Protein AF-A0A929KM04-F1 (afdb_monomer)

Sequence (103 aa):
MGWHLQYHYRLRLFSIRSTIDFVGLWEVIHNAHFNSIEFEVIKNQTGLNGFKISAKEWTERTNAVGLVIKTGRYVGNYAHSDFAFEFGSWISANFKLYFIREF

Structure (mmCIF, N/CA/C/O backbone):
data_AF-A0A929KM04-F1
#
_entry.id   AF-A0A929KM04-F1
#
loop_
_atom_site.group_PDB
_atom_site.id
_atom_site.type_symbol
_atom_site.label_atom_id
_atom_site.label_alt_id
_atom_site.label_comp_id
_atom_site.label_asym_id
_atom_site.label_entity_id
_atom_site.label_seq_id
_atom_site.pdbx_PDB_ins_code
_atom_site.Cartn_x
_atom_site.Cartn_y
_atom_site.Cartn_z
_atom_site.occupancy
_atom_site.B_iso_or_equiv
_atom_site.auth_seq_id
_atom_site.auth_comp_id
_atom_site.auth_asym_id
_atom_site.auth_atom_id
_atom_site.pdbx_PDB_model_num
ATOM 1 N N . MET A 1 1 ? 25.104 -13.076 27.071 1.00 37.72 1 MET A N 1
ATOM 2 C CA . MET A 1 1 ? 25.484 -12.080 26.047 1.00 37.72 1 MET A CA 1
ATOM 3 C C . MET A 1 1 ? 25.069 -12.630 24.689 1.00 37.72 1 MET A C 1
ATOM 5 O O . MET A 1 1 ? 25.854 -13.285 24.025 1.00 37.72 1 MET A O 1
ATOM 9 N N . GLY A 1 2 ? 23.786 -12.494 24.355 1.00 32.75 2 GLY A N 1
ATOM 10 C CA . GLY A 1 2 ? 23.195 -13.036 23.131 1.00 32.75 2 GLY A CA 1
ATOM 11 C C . GLY A 1 2 ? 22.404 -11.928 22.463 1.00 32.75 2 GLY A C 1
ATOM 12 O O . GLY A 1 2 ? 21.340 -11.547 22.941 1.00 32.75 2 GLY A O 1
ATOM 13 N N . TRP A 1 3 ? 22.990 -11.348 21.426 1.00 32.00 3 TRP A N 1
ATOM 14 C CA . TRP A 1 3 ? 22.414 -10.271 20.641 1.00 32.00 3 TRP A CA 1
ATOM 15 C C . TRP A 1 3 ? 21.189 -10.788 19.877 1.00 32.00 3 TRP A C 1
ATOM 17 O O . TRP A 1 3 ? 21.324 -11.391 18.818 1.00 32.00 3 TRP A O 1
ATOM 27 N N . HIS A 1 4 ? 19.984 -10.550 20.396 1.00 28.45 4 HIS A N 1
ATOM 28 C CA . HIS A 1 4 ? 18.754 -10.666 19.613 1.00 28.45 4 HIS A CA 1
ATOM 29 C C . HIS A 1 4 ? 18.513 -9.345 18.882 1.00 28.45 4 HIS A C 1
ATOM 31 O O . HIS A 1 4 ? 17.745 -8.494 19.325 1.00 28.45 4 HIS A O 1
ATOM 37 N N . LEU A 1 5 ? 19.179 -9.169 17.742 1.00 31.25 5 LEU A N 1
ATOM 38 C CA . LEU A 1 5 ? 18.763 -8.182 16.751 1.00 31.25 5 LEU A CA 1
ATOM 39 C C . LEU A 1 5 ? 17.483 -8.701 16.083 1.00 31.25 5 LEU A C 1
ATOM 41 O O . LEU A 1 5 ? 17.518 -9.348 15.038 1.00 31.25 5 LEU A O 1
ATOM 45 N N . GLN A 1 6 ? 16.332 -8.438 16.709 1.00 27.50 6 GLN A N 1
ATOM 46 C CA . GLN A 1 6 ? 15.066 -8.423 15.985 1.00 27.50 6 GLN A CA 1
ATOM 47 C C . GLN A 1 6 ? 15.153 -7.279 14.975 1.00 27.50 6 GLN A C 1
ATOM 49 O O . GLN A 1 6 ? 14.942 -6.114 15.311 1.00 27.50 6 GLN A O 1
ATOM 54 N N . TYR A 1 7 ? 15.483 -7.605 13.726 1.00 28.41 7 TYR A N 1
ATOM 55 C CA . TYR A 1 7 ? 15.262 -6.700 12.608 1.00 28.41 7 TYR A CA 1
ATOM 56 C C . TYR A 1 7 ? 13.751 -6.530 12.446 1.00 28.41 7 TYR A C 1
ATOM 58 O O . TYR A 1 7 ? 13.093 -7.226 11.682 1.00 28.41 7 TYR A O 1
ATOM 66 N N . HIS A 1 8 ? 13.177 -5.609 13.216 1.00 34.50 8 HIS A N 1
ATOM 67 C CA . HIS A 1 8 ? 11.850 -5.082 12.965 1.00 34.50 8 HIS A CA 1
ATOM 68 C C . HIS A 1 8 ? 11.908 -4.262 11.675 1.00 34.50 8 HIS A C 1
ATOM 70 O O . HIS A 1 8 ? 12.010 -3.036 11.703 1.00 34.50 8 HIS A O 1
ATOM 76 N N . TYR A 1 9 ? 11.786 -4.922 10.528 1.00 37.50 9 TYR A N 1
ATOM 77 C CA . TYR A 1 9 ? 11.331 -4.293 9.291 1.00 37.50 9 TYR A CA 1
ATOM 78 C C . TYR A 1 9 ? 9.847 -3.933 9.460 1.00 37.50 9 TYR A C 1
ATOM 80 O O . TYR A 1 9 ? 8.950 -4.498 8.839 1.00 37.50 9 TYR A O 1
ATOM 88 N N . ARG A 1 10 ? 9.565 -2.964 10.343 1.00 42.62 10 ARG A N 1
ATOM 89 C CA . ARG A 1 10 ? 8.352 -2.151 10.251 1.00 42.62 10 ARG A CA 1
ATOM 90 C C . ARG A 1 10 ? 8.494 -1.363 8.956 1.00 42.62 10 ARG A C 1
ATOM 92 O O . ARG A 1 10 ? 9.041 -0.262 8.958 1.00 42.62 10 ARG A O 1
ATOM 99 N N . LEU A 1 11 ? 8.079 -1.977 7.851 1.00 51.72 11 LEU A N 1
ATOM 100 C CA . LEU A 1 11 ? 8.018 -1.353 6.540 1.00 51.72 11 LEU A CA 1
ATOM 101 C C . LEU A 1 11 ? 7.257 -0.028 6.698 1.00 51.72 11 LEU A C 1
ATOM 103 O O . LEU A 1 11 ? 6.053 -0.020 6.953 1.00 51.72 11 LEU A O 1
ATOM 107 N N . ARG A 1 12 ? 7.968 1.102 6.610 1.00 59.50 12 ARG A N 1
ATOM 108 C CA . ARG A 1 12 ? 7.380 2.450 6.662 1.00 59.50 12 ARG A CA 1
ATOM 109 C C . ARG A 1 12 ? 6.731 2.805 5.317 1.00 59.50 12 ARG A C 1
ATOM 111 O O . ARG A 1 12 ? 6.940 3.900 4.810 1.00 59.50 12 ARG A O 1
ATOM 118 N N . LEU A 1 13 ? 5.966 1.879 4.733 1.00 63.81 13 LEU A N 1
ATOM 119 C CA . LEU A 1 13 ? 5.322 2.075 3.426 1.00 63.81 13 LEU A CA 1
ATOM 120 C C . LEU A 1 13 ? 4.431 3.315 3.449 1.00 63.81 13 LEU A C 1
ATOM 122 O O . LEU A 1 13 ? 4.469 4.139 2.550 1.00 63.81 13 LEU A O 1
ATOM 126 N N . PHE A 1 14 ? 3.709 3.503 4.549 1.00 65.00 14 PHE A N 1
ATOM 127 C CA . PHE A 1 14 ? 2.736 4.579 4.685 1.00 65.00 14 PHE A CA 1
ATOM 128 C C . PHE A 1 14 ? 3.295 5.870 5.295 1.00 65.00 14 PHE A C 1
ATOM 130 O O . PHE A 1 14 ? 2.536 6.752 5.679 1.00 65.00 14 PHE A O 1
ATOM 137 N N . SER A 1 15 ? 4.618 5.990 5.440 1.00 66.12 15 SER A N 1
ATOM 138 C CA . SER A 1 15 ? 5.252 7.247 5.873 1.00 66.12 15 SER A CA 1
ATOM 139 C C . SER A 1 15 ? 5.784 8.074 4.703 1.00 66.12 15 SER A C 1
ATOM 141 O O . SER A 1 15 ? 6.183 9.217 4.909 1.00 66.12 15 SER A O 1
ATOM 143 N N . ILE A 1 16 ? 5.812 7.506 3.495 1.00 76.44 16 ILE A N 1
ATOM 144 C CA . ILE A 1 16 ? 6.314 8.154 2.284 1.00 76.44 16 ILE A CA 1
ATOM 145 C C . ILE A 1 16 ? 5.118 8.481 1.391 1.00 76.44 16 ILE A C 1
ATOM 147 O O . ILE A 1 16 ? 4.319 7.605 1.062 1.00 76.44 16 ILE A O 1
ATOM 151 N N . ARG A 1 17 ? 5.003 9.749 0.985 1.00 78.19 17 ARG A N 1
ATOM 152 C CA . ARG A 1 17 ? 3.850 10.231 0.215 1.00 78.19 17 ARG A CA 1
ATOM 153 C C . ARG A 1 17 ? 3.731 9.562 -1.155 1.00 78.19 17 ARG A C 1
ATOM 155 O O . ARG A 1 17 ? 2.651 9.101 -1.494 1.00 78.19 17 ARG A O 1
ATOM 162 N N . SER A 1 18 ? 4.848 9.393 -1.868 1.00 78.50 18 SER A N 1
ATOM 163 C CA . SER A 1 18 ? 4.868 8.713 -3.172 1.00 78.50 18 SER A CA 1
ATOM 164 C C . SER A 1 18 ? 4.388 7.260 -3.099 1.00 78.50 18 SER A C 1
ATOM 166 O O . SER A 1 18 ? 3.722 6.787 -4.012 1.00 78.50 18 SER A O 1
ATOM 168 N N . THR A 1 19 ? 4.680 6.553 -2.004 1.00 80.69 19 THR A N 1
ATOM 169 C CA . THR A 1 19 ? 4.217 5.173 -1.797 1.00 80.69 19 THR A CA 1
ATOM 170 C C . THR A 1 19 ? 2.715 5.120 -1.541 1.00 80.69 19 THR A C 1
ATOM 172 O O . THR A 1 19 ? 2.033 4.281 -2.120 1.00 80.69 19 THR A O 1
ATOM 175 N N . ILE A 1 20 ? 2.193 6.023 -0.705 1.00 85.00 20 ILE A N 1
ATOM 176 C CA . ILE A 1 20 ? 0.750 6.169 -0.462 1.00 85.00 20 ILE A CA 1
ATOM 177 C C . ILE A 1 20 ? 0.007 6.495 -1.760 1.00 85.00 20 ILE A C 1
ATOM 179 O O . ILE A 1 20 ? -1.035 5.900 -2.021 1.00 85.00 20 ILE A O 1
ATOM 183 N N . ASP A 1 21 ? 0.551 7.399 -2.577 1.00 85.25 21 ASP A N 1
ATOM 184 C CA . ASP A 1 21 ? -0.050 7.787 -3.853 1.00 85.25 21 ASP A CA 1
ATOM 185 C C . ASP A 1 21 ? -0.139 6.606 -4.822 1.00 85.25 21 ASP A C 1
ATOM 187 O O . ASP A 1 21 ? -1.201 6.358 -5.390 1.00 85.25 21 ASP A O 1
ATOM 191 N N . PHE A 1 22 ? 0.948 5.847 -4.975 1.00 84.62 22 PHE A N 1
ATOM 192 C CA . PHE A 1 22 ? 0.976 4.687 -5.861 1.00 84.62 22 PHE A CA 1
ATOM 193 C C . PHE A 1 22 ? 0.025 3.576 -5.400 1.00 84.62 22 PHE A C 1
ATOM 195 O O . PHE A 1 22 ? -0.785 3.086 -6.187 1.00 84.62 22 PHE A O 1
ATOM 202 N N . VAL A 1 23 ? 0.085 3.206 -4.115 1.00 84.69 23 VAL A N 1
ATOM 203 C CA . VAL A 1 23 ? -0.784 2.165 -3.549 1.00 84.69 23 VAL A CA 1
ATOM 204 C C . VAL A 1 23 ? -2.250 2.582 -3.659 1.00 84.69 23 VAL A C 1
ATOM 206 O O . VAL A 1 23 ? -3.072 1.788 -4.100 1.00 84.69 23 VAL A O 1
ATOM 209 N N . GLY A 1 24 ? -2.578 3.832 -3.326 1.00 87.75 24 GLY A N 1
ATOM 210 C CA . GLY A 1 24 ? -3.940 4.348 -3.445 1.00 87.75 24 GLY A CA 1
ATOM 211 C C . GLY A 1 24 ? -4.456 4.358 -4.883 1.00 87.75 24 GLY A C 1
ATOM 212 O O . GLY A 1 24 ? -5.589 3.952 -5.119 1.00 87.75 24 GLY A O 1
ATOM 213 N N . LEU A 1 25 ? -3.628 4.749 -5.856 1.00 88.56 25 LEU A N 1
ATOM 214 C CA . LEU A 1 25 ? -4.004 4.715 -7.27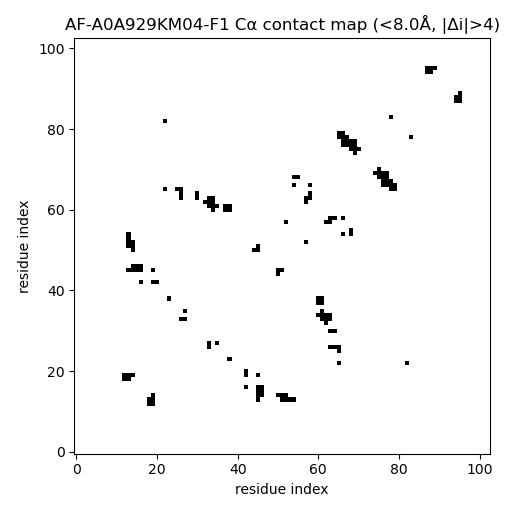2 1.00 88.56 25 LEU A CA 1
ATOM 215 C C . LEU A 1 25 ? -4.296 3.285 -7.743 1.00 88.56 25 LEU A C 1
ATOM 217 O O . LEU A 1 25 ? -5.297 3.048 -8.416 1.00 88.56 25 LEU A O 1
ATOM 221 N N . TRP A 1 26 ? -3.440 2.331 -7.375 1.00 88.25 26 TRP A N 1
ATOM 222 C CA . TRP A 1 26 ? -3.646 0.930 -7.727 1.00 88.25 26 TRP A CA 1
ATOM 223 C C . TRP A 1 26 ? -4.965 0.401 -7.156 1.00 88.25 26 TRP A C 1
ATOM 225 O O . TRP A 1 26 ? -5.714 -0.251 -7.879 1.00 88.25 26 TRP A O 1
ATOM 235 N N . GLU A 1 27 ? -5.289 0.731 -5.903 1.00 89.25 27 GLU A N 1
ATOM 236 C CA . GLU A 1 27 ? -6.560 0.347 -5.279 1.00 89.25 27 GLU A CA 1
ATOM 237 C C . GLU A 1 27 ? -7.759 0.979 -5.990 1.00 89.25 27 GLU A C 1
ATOM 239 O O . GLU A 1 27 ? -8.719 0.282 -6.291 1.00 89.25 27 GLU A O 1
ATOM 244 N N . VAL A 1 28 ? -7.701 2.265 -6.347 1.00 89.25 28 VAL A 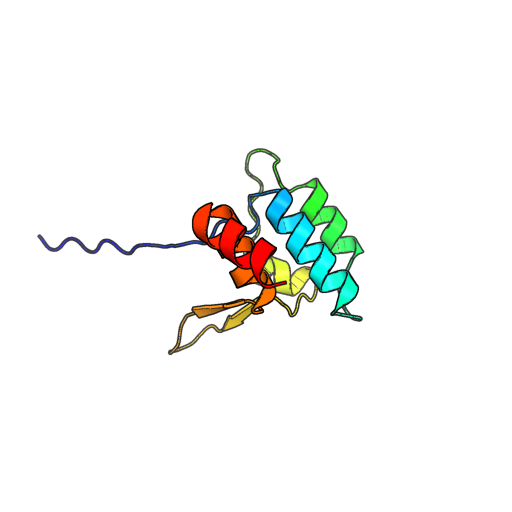N 1
ATOM 245 C CA . VAL A 1 28 ? -8.783 2.924 -7.104 1.00 89.25 28 VAL A CA 1
ATOM 246 C C . VAL A 1 28 ? -9.061 2.213 -8.434 1.00 89.25 28 VAL A C 1
ATOM 248 O O . VAL A 1 28 ? -10.212 2.124 -8.856 1.00 89.25 28 VAL A O 1
ATOM 251 N N . ILE A 1 29 ? -8.023 1.690 -9.092 1.00 89.12 29 ILE A N 1
ATOM 252 C CA . ILE A 1 29 ? -8.151 1.005 -10.384 1.00 89.12 29 ILE A CA 1
ATOM 253 C C . ILE A 1 29 ? -8.670 -0.433 -10.218 1.00 89.12 29 ILE A C 1
ATOM 255 O O . ILE A 1 29 ? -9.468 -0.891 -11.034 1.00 89.12 29 ILE A O 1
ATOM 259 N N . HIS A 1 30 ? -8.229 -1.152 -9.181 1.00 85.31 30 HIS A N 1
ATOM 260 C CA . HIS A 1 30 ? -8.435 -2.604 -9.065 1.00 85.31 30 HIS A CA 1
ATOM 261 C C . HIS A 1 30 ? 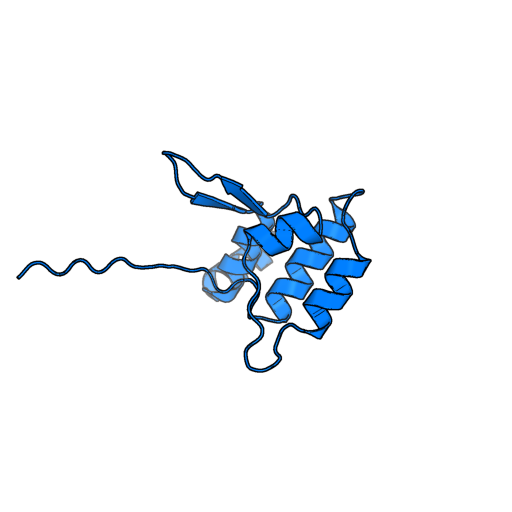-9.451 -3.021 -7.990 1.00 85.31 30 HIS A C 1
ATOM 263 O O . HIS A 1 30 ? -9.836 -4.188 -7.932 1.00 85.31 30 HIS A O 1
ATOM 269 N N . ASN A 1 31 ? -9.907 -2.096 -7.146 1.00 89.56 31 ASN A N 1
ATOM 270 C CA . ASN A 1 31 ? -10.776 -2.372 -6.008 1.00 89.56 31 ASN A CA 1
ATOM 271 C C . ASN A 1 31 ? -12.007 -1.453 -6.011 1.00 89.56 31 ASN A C 1
ATOM 273 O O . ASN A 1 31 ? -11.996 -0.338 -5.496 1.00 89.56 31 ASN A O 1
ATOM 277 N N . ALA A 1 32 ? -13.120 -1.968 -6.539 1.00 90.31 32 ALA A N 1
ATOM 278 C CA . ALA A 1 32 ? -14.392 -1.243 -6.616 1.00 90.31 32 ALA A CA 1
ATOM 279 C C . ALA A 1 32 ? -14.987 -0.864 -5.244 1.00 90.31 32 ALA A C 1
ATOM 281 O O . ALA A 1 32 ? -15.858 0.001 -5.170 1.00 90.31 32 ALA A O 1
ATOM 282 N N . HIS A 1 33 ? -14.539 -1.503 -4.159 1.00 92.62 33 HIS A N 1
ATOM 283 C CA . HIS A 1 33 ? -14.992 -1.225 -2.795 1.00 92.62 33 HIS A CA 1
ATOM 284 C C . HIS A 1 33 ? -14.007 -0.351 -2.007 1.00 92.62 33 HIS A C 1
ATOM 286 O O . HIS A 1 33 ? -14.145 -0.228 -0.787 1.00 92.62 33 HIS A O 1
ATOM 292 N N . PHE A 1 34 ? -13.014 0.239 -2.676 1.00 93.88 34 PHE A N 1
ATOM 293 C CA . PHE A 1 34 ? -12.023 1.096 -2.045 1.00 93.88 34 PHE A CA 1
ATOM 294 C C . PHE A 1 34 ? -12.638 2.411 -1.555 1.00 93.88 34 PHE A C 1
ATOM 296 O O . PHE A 1 34 ? -13.286 3.153 -2.302 1.00 93.88 34 PHE A O 1
ATOM 303 N N . ASN A 1 35 ? -12.396 2.743 -0.289 1.00 93.62 35 ASN A N 1
ATOM 304 C CA . ASN A 1 35 ? -12.857 3.989 0.305 1.00 93.62 35 ASN A CA 1
ATOM 305 C C . ASN A 1 35 ? -11.907 5.140 -0.057 1.00 93.62 35 ASN A C 1
ATOM 307 O O . ASN A 1 35 ? -10.990 5.499 0.686 1.00 93.62 35 ASN A O 1
ATOM 311 N N . SER A 1 36 ? -12.178 5.737 -1.218 1.00 90.69 36 SER A N 1
ATOM 312 C CA . SER A 1 36 ? -11.399 6.846 -1.783 1.00 90.69 36 SER A CA 1
ATOM 313 C C . SER A 1 36 ? -11.433 8.114 -0.916 1.00 90.69 36 SER A C 1
ATOM 315 O O . SER A 1 36 ? -10.501 8.912 -0.952 1.00 90.69 36 SER A O 1
ATOM 317 N N . ILE A 1 37 ? -12.481 8.299 -0.105 1.00 93.50 37 ILE A N 1
ATOM 318 C CA . ILE A 1 37 ? -12.611 9.461 0.786 1.00 93.50 37 ILE A CA 1
ATOM 319 C C . ILE A 1 37 ? -11.615 9.343 1.944 1.00 93.50 37 ILE A C 1
ATOM 321 O O . ILE A 1 37 ? -10.836 10.262 2.189 1.00 93.50 37 ILE A O 1
ATOM 325 N N . GLU A 1 38 ? -11.596 8.196 2.629 1.00 92.94 38 GLU A N 1
ATOM 326 C CA . GLU A 1 38 ? -10.625 7.934 3.701 1.00 92.94 38 GLU A CA 1
ATOM 327 C C . GLU A 1 38 ? -9.187 7.931 3.176 1.00 92.94 38 GLU A C 1
ATOM 329 O O . GLU A 1 38 ? -8.277 8.421 3.850 1.00 92.94 38 GLU A O 1
ATOM 334 N N . PHE A 1 39 ? -8.979 7.441 1.952 1.00 92.38 39 PHE A N 1
ATOM 335 C CA . PHE A 1 39 ? -7.691 7.535 1.277 1.00 92.38 39 PHE A CA 1
ATOM 336 C C . PHE A 1 39 ? -7.198 8.983 1.157 1.00 92.38 39 PHE A C 1
ATOM 338 O O . PHE A 1 39 ? -6.076 9.267 1.575 1.00 92.38 39 PHE A O 1
ATOM 345 N N . GLU A 1 40 ? -8.020 9.906 0.650 1.00 90.81 40 GLU A N 1
ATOM 346 C CA . GLU A 1 40 ? -7.643 11.321 0.520 1.00 90.81 40 GLU A CA 1
ATOM 347 C C . GLU A 1 40 ? -7.315 11.958 1.880 1.00 90.81 40 GLU A C 1
ATOM 349 O O . GLU A 1 40 ? -6.352 12.720 2.009 1.00 90.81 40 GLU A O 1
ATOM 354 N N . VAL A 1 41 ? -8.048 11.595 2.938 1.00 92.00 41 VAL A N 1
ATOM 355 C CA . VAL A 1 41 ? -7.743 12.040 4.309 1.00 92.00 41 VAL A CA 1
ATOM 356 C C . VAL A 1 41 ? -6.355 11.561 4.745 1.00 92.00 41 VAL A C 1
ATOM 358 O O . VAL A 1 41 ? -5.538 12.362 5.205 1.00 92.00 41 VAL A O 1
ATOM 361 N N . ILE A 1 42 ? -6.053 10.272 4.568 1.00 89.81 42 ILE A N 1
ATOM 362 C CA . ILE A 1 42 ? -4.755 9.686 4.935 1.00 89.81 42 ILE A CA 1
ATOM 363 C C . ILE A 1 42 ? -3.626 10.286 4.085 1.00 89.81 42 ILE A C 1
ATOM 365 O O . ILE A 1 42 ? -2.558 10.620 4.605 1.00 89.81 42 ILE A O 1
ATOM 369 N N . LYS A 1 43 ? -3.851 10.477 2.785 1.00 89.00 43 LYS A N 1
ATOM 370 C CA . LYS A 1 43 ? -2.899 11.083 1.846 1.00 89.00 43 LYS A CA 1
ATOM 371 C C . LYS A 1 43 ? -2.547 12.523 2.208 1.00 89.00 43 LYS A C 1
ATOM 373 O O . LYS A 1 43 ? -1.386 12.921 2.083 1.00 89.00 43 LYS A O 1
ATOM 378 N N . ASN A 1 44 ? -3.521 13.297 2.677 1.00 89.81 44 ASN A N 1
ATOM 379 C CA . ASN A 1 44 ? -3.304 14.672 3.126 1.00 89.81 44 ASN A CA 1
ATOM 380 C C . ASN A 1 44 ? -2.550 14.752 4.460 1.00 89.81 44 ASN A C 1
ATOM 382 O O . ASN A 1 44 ? -1.840 15.724 4.704 1.00 89.81 44 ASN A O 1
ATOM 386 N N . GLN A 1 45 ? -2.654 13.722 5.300 1.00 86.94 45 GLN A N 1
ATOM 387 C CA . GLN A 1 45 ? -1.906 13.626 6.557 1.00 86.94 45 GLN A CA 1
ATOM 388 C C . GLN A 1 45 ? -0.498 13.034 6.368 1.00 86.94 45 GLN A C 1
ATOM 390 O O . GLN A 1 45 ? 0.417 13.313 7.146 1.00 86.94 45 GLN A O 1
ATOM 395 N N . THR A 1 46 ? -0.298 12.236 5.317 1.00 84.06 46 THR A N 1
ATOM 396 C CA . THR A 1 46 ? 0.984 11.598 5.005 1.00 84.06 46 THR A CA 1
ATOM 397 C C . THR A 1 46 ? 2.053 12.632 4.657 1.00 84.06 46 THR A C 1
ATOM 399 O O . THR A 1 46 ? 1.865 13.486 3.795 1.00 84.06 46 THR A O 1
ATOM 402 N N . G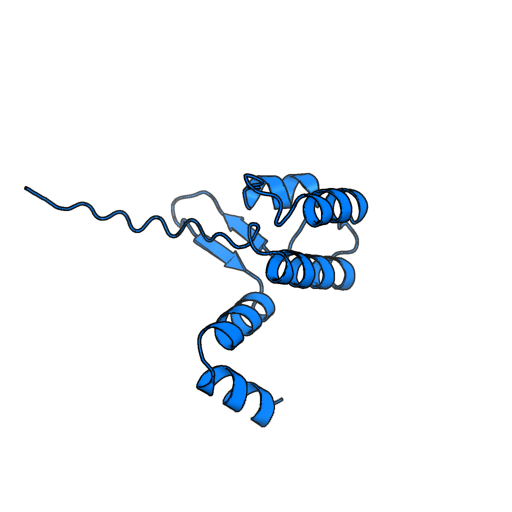LY A 1 47 ? 3.220 12.517 5.297 1.00 75.06 47 GLY A N 1
ATOM 403 C CA . GLY A 1 47 ? 4.343 13.442 5.114 1.00 75.06 47 GLY A CA 1
ATOM 404 C C . GLY A 1 47 ? 4.351 14.610 6.103 1.00 75.06 47 GLY A C 1
ATOM 405 O O . GLY A 1 47 ? 5.361 15.303 6.198 1.00 75.06 47 GLY A O 1
ATOM 406 N N . LEU A 1 48 ? 3.286 14.791 6.894 1.00 79.75 48 LEU A N 1
ATOM 407 C CA . LEU A 1 48 ? 3.328 15.664 8.064 1.00 79.75 48 LEU A CA 1
ATOM 408 C C . LEU A 1 48 ? 4.197 15.031 9.158 1.00 79.75 48 LEU A C 1
ATOM 410 O O . LEU A 1 48 ? 4.147 13.820 9.402 1.00 79.75 48 LEU A O 1
ATOM 414 N N . ASN A 1 49 ? 4.991 15.859 9.839 1.00 73.19 49 ASN A N 1
ATOM 415 C CA . ASN A 1 49 ? 5.857 15.412 10.927 1.00 73.19 49 ASN A CA 1
ATOM 416 C C . ASN A 1 49 ? 5.038 14.686 12.002 1.00 73.19 49 ASN A C 1
ATOM 418 O O . ASN A 1 49 ? 4.196 15.279 12.668 1.00 73.19 49 ASN A O 1
ATOM 422 N N . GLY A 1 50 ? 5.312 13.393 12.179 1.00 73.50 50 GLY A N 1
ATOM 423 C CA . GLY A 1 50 ? 4.686 12.568 13.212 1.00 73.50 50 GLY A CA 1
ATOM 424 C C . GLY A 1 50 ? 3.496 11.727 12.751 1.00 73.50 50 GLY A C 1
ATOM 425 O O . GLY A 1 50 ? 3.111 10.825 13.495 1.00 73.50 50 GLY A O 1
ATOM 426 N N . PHE A 1 51 ? 2.968 11.925 11.537 1.00 81.19 51 PHE A N 1
ATOM 427 C CA . PHE A 1 51 ? 1.910 11.055 11.028 1.00 81.19 51 PHE A CA 1
ATOM 428 C C . PHE A 1 51 ? 2.443 9.642 10.763 1.00 81.19 51 PHE A C 1
ATOM 430 O O . PHE A 1 51 ? 3.434 9.441 10.054 1.00 81.19 51 PHE A O 1
ATOM 437 N N . LYS A 1 52 ? 1.789 8.647 11.364 1.00 80.06 52 LYS A N 1
ATOM 438 C CA . LYS A 1 52 ? 2.093 7.226 11.192 1.00 80.06 52 LYS A CA 1
ATOM 439 C C . LYS A 1 52 ? 0.781 6.462 11.187 1.00 80.06 52 LYS A C 1
ATOM 441 O O . LYS A 1 52 ? 0.083 6.465 12.193 1.00 80.06 52 LYS A O 1
ATOM 446 N N . ILE A 1 53 ? 0.507 5.766 10.093 1.00 85.00 53 ILE A N 1
ATOM 447 C CA . ILE A 1 53 ? -0.591 4.809 9.993 1.00 85.00 53 ILE A CA 1
ATOM 448 C C . ILE A 1 53 ? -0.011 3.404 9.841 1.00 85.00 53 ILE A C 1
ATOM 450 O O . ILE A 1 53 ? 1.007 3.197 9.171 1.00 85.00 53 ILE A O 1
ATOM 454 N N . SER A 1 54 ? -0.614 2.434 10.525 1.00 83.19 54 SER A N 1
ATOM 455 C CA . SER A 1 54 ? -0.225 1.033 10.369 1.00 83.19 54 SER A CA 1
ATOM 456 C C . SER A 1 54 ? -0.872 0.430 9.124 1.00 83.19 54 SER A C 1
ATOM 458 O O . SER A 1 54 ? -1.942 0.850 8.703 1.00 83.19 54 SER A O 1
ATOM 460 N N . ALA A 1 55 ? -0.258 -0.607 8.560 1.00 80.31 55 ALA A N 1
ATOM 461 C CA . ALA A 1 55 ? -0.822 -1.310 7.412 1.00 80.31 55 ALA A CA 1
ATOM 462 C C . ALA A 1 55 ? -2.225 -1.881 7.704 1.00 80.31 55 ALA A C 1
ATOM 464 O O . ALA A 1 55 ? -3.105 -1.876 6.844 1.00 80.31 55 ALA A O 1
ATOM 465 N N . LYS A 1 56 ? -2.443 -2.339 8.942 1.00 82.12 56 LYS A N 1
ATOM 466 C CA . LYS A 1 56 ? -3.732 -2.861 9.398 1.00 82.12 56 LYS A CA 1
ATOM 467 C C . LYS A 1 56 ? -4.789 -1.758 9.398 1.00 82.12 56 LYS A C 1
ATOM 469 O O . LYS A 1 56 ? -5.834 -1.918 8.787 1.00 82.12 56 LYS A O 1
ATOM 474 N N . GLU A 1 57 ? -4.461 -0.624 10.006 1.00 85.75 57 GLU A N 1
ATOM 475 C CA . GLU A 1 57 ? -5.341 0.545 10.066 1.00 85.75 57 GLU A CA 1
ATOM 476 C C . GLU A 1 57 ? -5.630 1.129 8.674 1.00 85.75 57 GLU A C 1
ATOM 478 O O . GLU A 1 57 ? -6.761 1.509 8.392 1.00 85.75 57 GLU A O 1
ATOM 483 N N . TRP A 1 58 ? -4.642 1.140 7.772 1.00 87.25 58 TRP A N 1
ATOM 484 C CA . TRP A 1 58 ? -4.847 1.486 6.362 1.00 87.25 58 TRP A CA 1
ATOM 485 C C . TRP A 1 58 ? -5.901 0.586 5.715 1.00 87.25 58 TRP A C 1
ATOM 487 O O . TRP A 1 58 ? -6.849 1.084 5.113 1.00 87.25 58 TRP A O 1
ATOM 497 N N . THR A 1 59 ? -5.749 -0.730 5.870 1.00 86.62 59 THR A N 1
ATOM 498 C CA . THR A 1 59 ? -6.653 -1.732 5.288 1.00 86.62 59 THR A CA 1
ATOM 499 C C . THR A 1 59 ? -8.065 -1.576 5.849 1.00 86.62 59 THR A C 1
ATOM 501 O O . THR A 1 59 ? -9.026 -1.549 5.091 1.00 86.62 59 THR A O 1
ATOM 504 N N . GLU A 1 60 ? -8.194 -1.395 7.164 1.00 88.69 60 GLU A N 1
ATOM 505 C CA . GLU A 1 60 ? -9.485 -1.235 7.845 1.00 88.69 60 GLU A CA 1
ATOM 506 C C . GLU A 1 60 ? -10.210 0.059 7.445 1.00 88.69 60 GLU A C 1
ATOM 508 O O . GLU A 1 60 ? -11.426 0.045 7.274 1.00 88.69 60 GLU A O 1
ATOM 513 N N . ARG A 1 61 ? -9.486 1.172 7.266 1.00 91.25 61 ARG A N 1
ATOM 514 C CA . ARG A 1 61 ? -10.086 2.471 6.906 1.00 91.25 61 ARG A CA 1
ATOM 515 C C . ARG A 1 61 ? -10.403 2.597 5.420 1.00 91.25 61 ARG A C 1
ATOM 517 O O . ARG A 1 61 ? -11.422 3.178 5.055 1.00 91.25 61 ARG A O 1
ATOM 524 N N . THR A 1 62 ? -9.522 2.080 4.567 1.00 91.19 62 THR A N 1
ATOM 525 C CA . THR A 1 62 ? -9.626 2.255 3.110 1.00 91.19 62 THR A CA 1
ATOM 526 C C . THR A 1 62 ? -10.258 1.064 2.395 1.00 91.19 62 THR A C 1
ATOM 528 O O . THR A 1 62 ? -10.588 1.171 1.219 1.00 91.19 62 THR A O 1
ATOM 531 N N . ASN A 1 63 ? -10.459 -0.062 3.088 1.00 90.00 63 ASN A N 1
ATOM 532 C CA . ASN A 1 63 ? -10.874 -1.336 2.497 1.00 90.00 63 ASN A CA 1
ATOM 533 C C . ASN A 1 63 ? -9.926 -1.812 1.377 1.00 90.00 63 ASN A C 1
ATOM 535 O O . ASN A 1 63 ? -10.354 -2.414 0.394 1.00 90.00 63 ASN A O 1
ATOM 539 N N . ALA A 1 64 ? -8.635 -1.493 1.508 1.00 86.81 64 ALA A N 1
ATOM 540 C CA . ALA A 1 64 ? -7.596 -1.889 0.565 1.00 86.81 64 ALA A CA 1
ATOM 541 C C . ALA A 1 64 ? -7.451 -3.418 0.477 1.00 86.81 64 ALA A C 1
ATOM 543 O O . ALA A 1 64 ? -7.547 -4.114 1.487 1.00 86.81 64 ALA A O 1
ATOM 544 N N . VAL A 1 65 ? -7.168 -3.940 -0.717 1.00 84.38 65 VAL A N 1
ATOM 545 C CA . VAL A 1 65 ? -7.000 -5.388 -0.965 1.00 84.38 65 VAL A CA 1
ATOM 546 C C . VAL A 1 65 ? -5.621 -5.757 -1.512 1.00 84.38 65 VAL A C 1
ATOM 548 O O . VAL A 1 65 ? -5.203 -6.908 -1.407 1.00 84.38 65 VAL A O 1
ATOM 551 N N . GLY A 1 66 ? -4.880 -4.794 -2.056 1.00 74.25 66 GLY A N 1
ATOM 552 C CA . GLY A 1 66 ? -3.537 -4.963 -2.612 1.00 74.25 66 GLY A CA 1
ATOM 553 C C . GLY A 1 66 ? -2.454 -5.187 -1.555 1.00 74.25 66 GLY A C 1
ATOM 554 O O . GLY A 1 66 ? -1.365 -5.675 -1.872 1.00 74.25 66 GLY A O 1
ATOM 555 N N . LEU A 1 67 ? -2.745 -4.872 -0.288 1.00 73.31 67 LEU A N 1
ATOM 556 C CA . LEU A 1 67 ? -1.900 -5.180 0.865 1.00 73.31 67 LEU A CA 1
ATOM 557 C C . LEU A 1 67 ? -2.621 -6.154 1.799 1.00 73.31 67 LEU A C 1
ATOM 559 O O . LEU A 1 67 ? -3.432 -5.764 2.633 1.00 73.31 67 LEU A O 1
ATOM 563 N N . VAL A 1 68 ? -2.280 -7.439 1.694 1.00 64.38 68 VAL A N 1
ATOM 564 C CA . VAL A 1 68 ? -2.834 -8.488 2.551 1.00 64.38 68 VAL A CA 1
ATOM 565 C C . VAL A 1 68 ? -1.910 -8.709 3.745 1.00 64.38 68 VAL A C 1
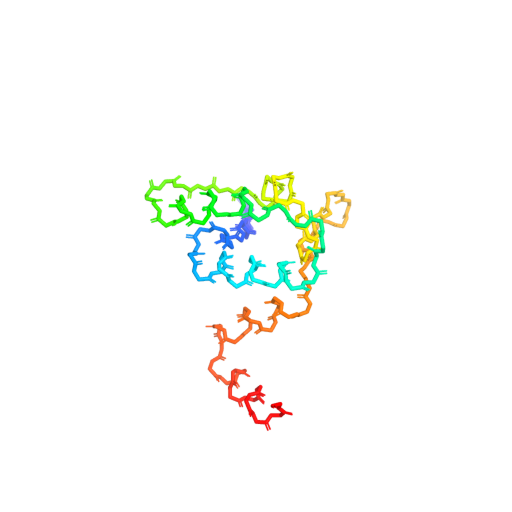ATOM 567 O O . VAL A 1 68 ? -0.794 -9.223 3.627 1.00 64.38 68 VAL A O 1
ATOM 570 N N . ILE A 1 69 ? -2.397 -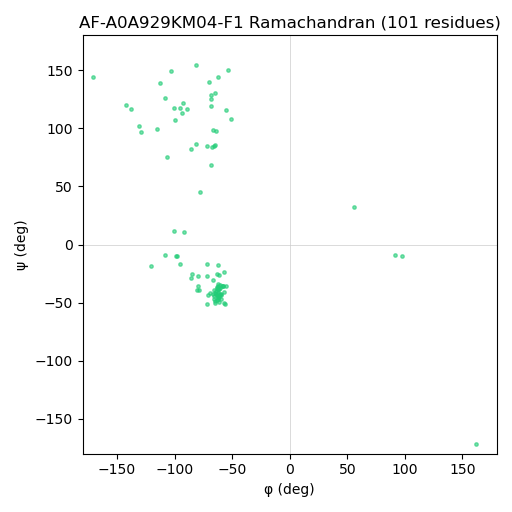8.362 4.933 1.00 61.53 69 ILE A N 1
ATOM 571 C CA . ILE A 1 69 ? -1.675 -8.578 6.190 1.00 61.53 69 ILE A CA 1
ATOM 572 C C . ILE A 1 69 ? -2.236 -9.832 6.840 1.00 61.53 69 ILE A C 1
ATOM 574 O O . ILE A 1 69 ? -3.343 -9.822 7.376 1.00 61.53 69 ILE A O 1
ATOM 578 N N . LYS A 1 70 ? -1.470 -10.926 6.811 1.00 56.06 70 LYS A N 1
ATOM 579 C CA . LYS A 1 70 ? -1.830 -12.145 7.543 1.00 56.06 70 LYS A CA 1
ATOM 580 C C . LYS A 1 70 ? -1.131 -12.160 8.896 1.00 56.06 70 LYS A C 1
ATOM 582 O O . LYS A 1 70 ? 0.094 -12.220 8.985 1.00 56.06 70 LYS A O 1
ATOM 587 N N . THR A 1 71 ? -1.921 -12.150 9.963 1.00 48.84 71 THR A N 1
ATOM 588 C CA . THR A 1 71 ? -1.464 -12.414 11.330 1.00 48.84 71 THR A CA 1
ATOM 589 C C . THR A 1 71 ? -1.636 -13.907 11.644 1.00 48.84 71 THR A C 1
ATOM 591 O O . THR A 1 71 ? -2.732 -14.448 11.535 1.00 48.84 71 THR A O 1
ATOM 594 N N . GLY A 1 72 ? -0.554 -14.613 11.995 1.00 53.69 72 GLY A N 1
ATOM 595 C CA . GLY A 1 72 ? -0.582 -16.059 12.275 1.00 53.69 72 GLY A CA 1
ATOM 596 C C . GLY A 1 72 ? 0.802 -16.715 12.222 1.00 53.69 72 GLY A C 1
ATOM 597 O O . GLY A 1 72 ? 1.802 -16.022 12.100 1.00 53.69 72 GLY A O 1
ATOM 598 N N . ARG A 1 73 ? 0.883 -18.053 12.295 1.00 47.34 73 ARG A N 1
ATOM 599 C CA . ARG A 1 73 ? 2.156 -18.822 12.334 1.00 47.34 73 ARG A CA 1
ATOM 600 C C . ARG A 1 73 ? 3.090 -18.574 11.133 1.00 47.34 73 ARG A C 1
ATOM 602 O O . ARG A 1 73 ? 4.294 -18.753 11.265 1.00 47.34 73 ARG A O 1
ATOM 609 N N . TYR A 1 74 ? 2.535 -18.130 10.005 1.00 53.25 74 TYR A N 1
ATOM 610 C CA . TYR A 1 74 ? 3.257 -17.631 8.833 1.00 53.25 74 TYR A CA 1
ATOM 611 C C . TYR A 1 74 ? 3.107 -16.105 8.774 1.00 53.25 74 TYR A C 1
ATOM 613 O O . TYR A 1 74 ? 2.285 -15.577 8.025 1.00 53.25 74 TYR A O 1
ATOM 621 N N . VAL A 1 75 ? 3.845 -15.408 9.643 1.00 48.41 75 VAL A N 1
ATOM 622 C CA . VAL A 1 75 ? 3.833 -13.941 9.744 1.00 48.41 75 VAL A CA 1
ATOM 623 C C . VAL A 1 75 ? 4.468 -13.349 8.486 1.00 48.41 75 VAL A C 1
ATOM 625 O O . VAL A 1 75 ? 5.643 -13.587 8.220 1.00 48.41 75 VAL A O 1
ATOM 628 N N . GLY A 1 76 ? 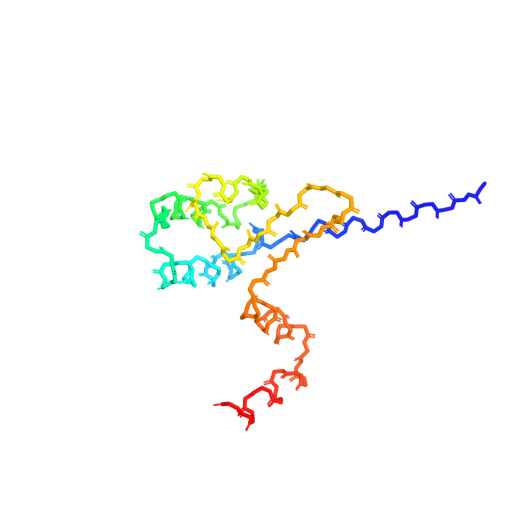3.710 -12.563 7.725 1.00 53.16 76 GLY A N 1
ATOM 629 C CA . GLY A 1 76 ? 4.215 -11.876 6.540 1.00 53.16 76 GLY A CA 1
ATOM 630 C C . GLY A 1 76 ? 3.204 -10.876 5.987 1.00 53.16 76 GLY A C 1
ATOM 631 O O . GLY A 1 76 ? 1.996 -11.115 6.030 1.00 53.16 76 GLY A O 1
ATOM 632 N N . ASN A 1 77 ? 3.708 -9.754 5.474 1.00 55.50 77 ASN A N 1
ATOM 633 C CA . ASN A 1 77 ? 2.915 -8.823 4.677 1.00 55.50 77 ASN A CA 1
ATOM 634 C C . ASN A 1 77 ? 3.028 -9.273 3.221 1.00 55.50 77 ASN A C 1
ATOM 636 O O . ASN A 1 77 ? 4.130 -9.275 2.673 1.00 55.50 77 ASN A O 1
ATOM 640 N N . TYR A 1 78 ? 1.913 -9.667 2.617 1.00 58.59 78 TYR A N 1
ATOM 641 C CA . TYR A 1 78 ? 1.868 -10.059 1.215 1.00 58.59 78 TYR A CA 1
ATOM 642 C C . TYR A 1 78 ? 1.310 -8.883 0.424 1.00 58.59 78 TYR A C 1
ATOM 644 O O . TYR A 1 78 ? 0.190 -8.435 0.661 1.00 58.59 78 TYR A O 1
ATOM 652 N N . ALA A 1 79 ? 2.129 -8.353 -0.473 1.00 63.72 79 ALA A N 1
ATOM 653 C CA . ALA A 1 79 ? 1.743 -7.294 -1.387 1.00 63.72 79 ALA A CA 1
ATOM 654 C C . ALA A 1 79 ? 1.494 -7.895 -2.774 1.00 63.72 79 ALA A C 1
ATOM 656 O O . ALA A 1 79 ? 2.133 -8.890 -3.131 1.00 63.72 79 ALA A O 1
ATOM 657 N N . HIS A 1 80 ? 0.587 -7.296 -3.546 1.00 66.94 80 HIS A N 1
ATOM 658 C CA . HIS A 1 80 ? 0.432 -7.631 -4.961 1.00 66.94 80 HIS A CA 1
ATOM 659 C C . HIS A 1 80 ? 1.779 -7.504 -5.699 1.00 66.94 80 HIS A C 1
ATOM 661 O O . HIS A 1 80 ? 2.628 -6.692 -5.315 1.00 66.94 80 HIS A O 1
ATOM 667 N N . SER A 1 81 ? 1.996 -8.296 -6.754 1.00 63.56 81 SER A N 1
ATOM 668 C CA . SER A 1 81 ? 3.270 -8.321 -7.491 1.00 63.56 81 SER A CA 1
ATOM 669 C C . SER A 1 81 ? 3.687 -6.938 -7.991 1.00 63.56 81 SER A C 1
ATOM 671 O O . SER A 1 81 ? 4.865 -6.602 -7.920 1.00 63.56 81 SER A O 1
ATOM 673 N N . ASP A 1 82 ? 2.731 -6.105 -8.398 1.00 63.41 82 ASP A N 1
ATOM 674 C CA . ASP A 1 82 ? 2.986 -4.746 -8.899 1.00 63.41 82 ASP A CA 1
ATOM 675 C C . ASP A 1 82 ? 3.624 -3.848 -7.835 1.00 63.41 82 ASP A C 1
ATOM 677 O O . ASP A 1 82 ? 4.488 -3.026 -8.131 1.00 63.41 82 ASP A O 1
ATOM 681 N N . PHE A 1 83 ? 3.264 -4.052 -6.566 1.00 70.62 83 PHE A N 1
ATOM 682 C CA . PHE A 1 83 ? 3.880 -3.340 -5.453 1.00 70.62 83 PHE A CA 1
ATOM 683 C C . PHE A 1 83 ? 5.327 -3.793 -5.268 1.00 70.62 83 PHE A C 1
ATOM 685 O O . PHE A 1 83 ? 6.213 -2.959 -5.100 1.00 70.62 83 PHE A O 1
ATOM 692 N N . ALA A 1 84 ? 5.602 -5.096 -5.370 1.00 68.12 84 ALA A N 1
ATOM 693 C CA . ALA A 1 84 ? 6.970 -5.611 -5.320 1.00 68.12 84 ALA A CA 1
ATOM 694 C C . ALA A 1 84 ? 7.835 -5.095 -6.487 1.00 68.12 84 ALA A C 1
ATOM 696 O O . ALA A 1 84 ? 9.009 -4.789 -6.270 1.00 68.12 84 ALA A O 1
ATOM 697 N N . PHE A 1 85 ? 7.264 -4.941 -7.687 1.00 63.50 85 PHE A N 1
ATOM 698 C CA . PHE A 1 85 ? 7.945 -4.336 -8.836 1.00 63.50 85 PHE A CA 1
ATOM 699 C C . PHE A 1 85 ? 8.262 -2.857 -8.609 1.00 63.50 85 PHE A C 1
ATOM 701 O O . PHE A 1 85 ? 9.411 -2.452 -8.801 1.00 63.50 85 PHE A O 1
ATOM 708 N N . GLU A 1 86 ? 7.299 -2.070 -8.126 1.00 68.12 86 GLU A N 1
ATOM 709 C CA . GLU A 1 86 ? 7.521 -0.656 -7.811 1.00 68.12 86 GLU A CA 1
ATOM 710 C C . GLU A 1 86 ? 8.618 -0.498 -6.745 1.00 68.12 86 GLU A C 1
ATOM 712 O O . GLU A 1 86 ? 9.581 0.247 -6.947 1.00 68.12 86 GLU A O 1
ATOM 717 N N . PHE A 1 87 ? 8.564 -1.283 -5.660 1.00 69.44 87 PHE A N 1
ATOM 718 C CA . PHE A 1 87 ? 9.595 -1.267 -4.615 1.00 69.44 87 PHE A CA 1
ATOM 719 C C . PHE A 1 87 ? 10.966 -1.738 -5.118 1.00 69.44 87 PHE A C 1
ATOM 721 O O . PHE A 1 87 ? 11.987 -1.147 -4.761 1.00 69.44 87 PHE A O 1
ATOM 728 N N . GLY A 1 88 ? 11.011 -2.767 -5.966 1.00 65.19 88 GLY A N 1
ATOM 729 C CA . GLY A 1 88 ? 12.248 -3.241 -6.590 1.00 65.19 88 GLY A CA 1
ATOM 730 C C . GLY A 1 88 ? 12.894 -2.181 -7.484 1.00 65.19 88 GLY A C 1
ATOM 731 O O . GLY A 1 88 ? 14.116 -2.014 -7.465 1.00 65.19 88 GLY A O 1
ATOM 732 N N . SER A 1 89 ? 12.077 -1.409 -8.208 1.00 65.62 89 SER A N 1
ATOM 733 C CA . SER A 1 89 ? 12.541 -0.335 -9.093 1.00 65.62 89 SER A CA 1
ATOM 734 C C . SER A 1 89 ? 13.184 0.836 -8.340 1.00 65.62 89 SER A C 1
ATOM 736 O O . SER A 1 89 ? 14.099 1.475 -8.862 1.00 65.62 89 SER A O 1
ATOM 738 N N . TRP A 1 90 ? 12.751 1.106 -7.103 1.00 67.00 90 TRP A N 1
ATOM 739 C CA . TRP A 1 90 ? 13.314 2.172 -6.266 1.00 67.00 90 TRP A CA 1
ATOM 740 C C . TRP A 1 90 ? 14.631 1.775 -5.598 1.00 67.00 90 TRP A C 1
ATOM 742 O O . TRP A 1 90 ? 15.456 2.637 -5.303 1.00 67.00 90 TRP A O 1
ATOM 752 N N . ILE A 1 91 ? 14.839 0.481 -5.356 1.00 70.62 91 ILE A N 1
ATOM 753 C CA . ILE A 1 91 ? 16.021 -0.025 -4.648 1.00 70.62 91 ILE A CA 1
ATOM 754 C C . ILE A 1 91 ? 17.202 -0.244 -5.607 1.00 70.62 91 ILE A C 1
ATOM 756 O O . ILE A 1 91 ? 18.354 -0.127 -5.191 1.00 70.62 91 ILE A O 1
ATOM 760 N N . SER A 1 92 ? 16.950 -0.544 -6.888 1.00 74.81 92 SER A N 1
ATOM 761 C CA . SER A 1 92 ? 18.005 -0.898 -7.845 1.00 74.81 92 SER A CA 1
ATOM 762 C C . SER A 1 92 ? 17.809 -0.257 -9.217 1.00 74.81 92 SER A C 1
ATOM 764 O O . SER A 1 92 ? 16.892 -0.599 -9.965 1.00 74.81 92 SER A O 1
ATOM 766 N N . ALA A 1 93 ? 18.753 0.608 -9.598 1.00 74.44 93 ALA A N 1
ATOM 767 C CA . ALA A 1 93 ? 18.812 1.195 -10.937 1.00 74.44 93 ALA A CA 1
ATOM 768 C C . ALA A 1 93 ? 18.938 0.126 -12.039 1.00 74.44 93 ALA A C 1
ATOM 770 O O . ALA A 1 93 ? 18.323 0.260 -13.094 1.00 74.44 93 ALA A O 1
ATOM 771 N N . ASN A 1 94 ? 19.671 -0.964 -11.775 1.00 75.06 94 ASN A N 1
ATOM 772 C CA . ASN A 1 94 ? 19.792 -2.084 -12.711 1.00 75.06 94 ASN A CA 1
ATOM 773 C C . ASN A 1 94 ? 18.450 -2.792 -12.905 1.00 75.06 94 ASN A C 1
ATOM 775 O O . ASN A 1 94 ? 18.067 -3.059 -14.037 1.00 75.06 94 ASN A O 1
ATOM 779 N N . PHE A 1 95 ? 17.712 -3.055 -11.821 1.00 74.75 95 PHE A N 1
ATOM 780 C CA . PHE A 1 95 ? 16.385 -3.672 -11.908 1.00 74.75 95 PHE A CA 1
ATOM 781 C C . PHE A 1 95 ? 15.416 -2.794 -12.707 1.00 74.75 95 PHE A C 1
ATOM 783 O O . PHE A 1 95 ? 14.725 -3.286 -13.594 1.00 74.75 95 PHE A O 1
ATOM 790 N N . LYS A 1 96 ? 15.433 -1.479 -12.458 1.00 75.62 96 LYS A N 1
ATOM 791 C CA . LYS A 1 96 ? 14.626 -0.507 -13.202 1.00 75.62 96 LYS A CA 1
ATOM 792 C C . LYS A 1 96 ? 14.956 -0.489 -14.701 1.00 75.62 96 LYS A C 1
ATOM 794 O O . LYS A 1 96 ? 14.044 -0.449 -15.517 1.00 75.62 96 LYS A O 1
ATOM 799 N N . LEU A 1 97 ? 16.239 -0.549 -15.066 1.00 77.19 97 LEU A N 1
ATOM 800 C CA . LEU A 1 97 ? 16.682 -0.611 -16.465 1.00 77.19 97 LEU A CA 1
ATOM 801 C C . LEU A 1 97 ? 16.274 -1.912 -17.161 1.00 77.19 97 LEU A C 1
ATOM 803 O O . LEU A 1 97 ? 15.823 -1.863 -18.301 1.00 77.19 97 LEU A O 1
ATOM 807 N N . TYR A 1 98 ? 16.406 -3.058 -16.488 1.00 79.12 98 TYR A N 1
ATOM 808 C CA . TYR A 1 98 ? 15.931 -4.335 -17.028 1.00 79.12 98 TYR A CA 1
ATOM 809 C C . TYR A 1 98 ? 14.417 -4.328 -17.242 1.00 79.12 98 TYR A C 1
ATOM 811 O O . TYR A 1 98 ? 13.950 -4.810 -18.263 1.00 79.12 98 TYR A O 1
ATOM 819 N N . PHE A 1 99 ? 13.656 -3.726 -16.328 1.00 73.62 99 PHE A N 1
ATOM 820 C CA . PHE A 1 99 ? 12.206 -3.620 -16.459 1.00 73.62 99 PHE A CA 1
ATOM 821 C C . PHE A 1 99 ? 11.783 -2.785 -17.678 1.00 73.62 99 PHE A C 1
ATOM 823 O O . PHE A 1 99 ? 10.979 -3.256 -18.469 1.00 73.62 99 PHE A O 1
ATOM 830 N N . ILE A 1 100 ? 12.382 -1.599 -17.870 1.00 78.38 100 ILE A N 1
ATOM 831 C CA . ILE A 1 100 ? 12.121 -0.712 -19.028 1.00 78.38 100 ILE A CA 1
ATOM 832 C C . ILE A 1 100 ? 12.481 -1.378 -20.366 1.00 78.38 100 ILE A C 1
ATOM 834 O O . ILE A 1 100 ? 11.978 -0.995 -21.417 1.00 78.38 100 ILE A O 1
ATOM 838 N N . ARG A 1 101 ? 13.421 -2.326 -20.356 1.00 77.25 101 ARG A N 1
ATOM 839 C CA . ARG A 1 101 ? 13.851 -3.020 -21.569 1.00 77.25 101 ARG A CA 1
ATOM 840 C C . ARG A 1 101 ? 12.881 -4.126 -21.989 1.00 77.25 101 ARG A C 1
ATOM 842 O O . ARG A 1 101 ? 12.727 -4.357 -23.185 1.00 77.25 101 ARG A O 1
ATOM 849 N N . GLU A 1 102 ? 12.281 -4.813 -21.024 1.00 74.81 102 GLU A N 1
ATOM 850 C CA . GLU A 1 102 ? 11.496 -6.025 -21.266 1.00 74.81 102 GLU A CA 1
ATOM 851 C C . GLU A 1 102 ? 9.982 -5.768 -21.398 1.00 74.81 102 GLU A C 1
ATOM 853 O O . GLU A 1 102 ? 9.279 -6.634 -21.921 1.00 74.81 102 GLU A O 1
ATOM 858 N N . PHE A 1 103 ? 9.491 -4.602 -20.958 1.00 63.66 103 PHE A N 1
ATOM 859 C CA . PHE A 1 103 ? 8.082 -4.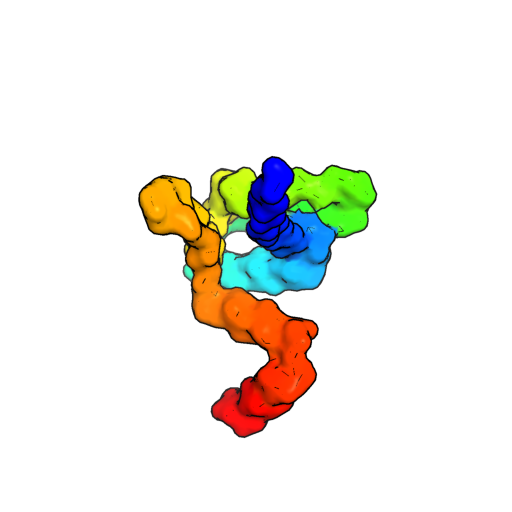179 -20.976 1.00 63.66 103 PHE A CA 1
ATOM 860 C C . PHE A 1 103 ? 7.938 -2.729 -21.445 1.00 63.66 103 PHE A C 1
ATOM 862 O O . PHE A 1 103 ? 6.934 -2.444 -22.136 1.00 63.66 103 PHE A O 1
#

Radius of gyration: 15.55 Å; Cα contacts (8 Å, |Δi|>4): 83; chains: 1; bounding box: 40×34×48 Å

Nearest PDB structures (foldseek):
  5cd7-assembly2_D  TM=2.453E-01  e=9.454E+00  Drosophila melanogaster

Secondary structure (DSSP, 8-state):
------------GGGSHHHHHHHHHHHHHH-TT--HHHHHHHHHHTTSTT----HHHHHHHH---SEEEE-SSS-EEEEPHHHHHHHHHHH-HHHHHHHHHH-

Mean predicted aligned error: 10.14 Å

Foldseek 3Di:
DDDPPPPPPQPQQLQDLVSLVVQLVVCVVPPPQFPVVLSVVSSVCRNPPPDGDHPVNCCVRGVRDQWDADDDPPGDTDGHVVSVLVVVVVVDVVSVVV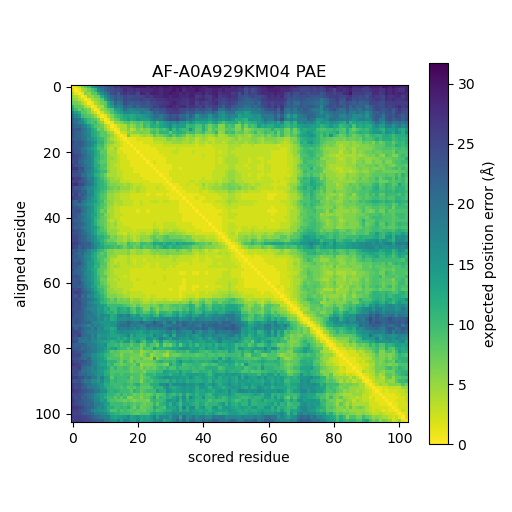VVVPD

pLDDT: mean 72.43, std 17.55, range [27.5, 93.88]

Solvent-accessible surface area (backbone atoms only — not comparable to full-atom values): 6278 Å² total; per-residue (Å²): 142,77,88,78,80,75,81,75,79,72,74,65,54,54,49,40,50,71,50,42,50,50,53,51,51,52,34,66,75,75,33,94,73,40,34,64,68,54,43,52,55,52,58,72,44,33,65,45,93,85,50,77,63,52,74,65,58,49,28,73,62,21,53,51,71,60,60,42,74,47,87,58,100,73,70,48,79,46,60,42,68,69,55,54,50,56,54,46,38,74,75,28,70,67,53,36,52,54,48,67,71,77,107